Protein AF-A0A8H5HZV2-F1 (afdb_monomer_lite)

Structure (mmCIF, N/CA/C/O backbone):
data_AF-A0A8H5HZV2-F1
#
_entry.id   AF-A0A8H5HZV2-F1
#
loop_
_atom_site.group_PDB
_atom_site.id
_atom_site.type_symbol
_atom_site.label_atom_id
_atom_site.label_alt_id
_atom_site.label_comp_id
_atom_site.label_asym_id
_atom_site.label_entity_id
_atom_site.label_seq_id
_atom_site.pdbx_PDB_ins_code
_atom_site.Cartn_x
_atom_site.Cartn_y
_atom_site.Cartn_z
_atom_site.occupancy
_atom_site.B_iso_or_equiv
_atom_site.auth_seq_id
_atom_site.auth_comp_id
_atom_site.auth_asym_id
_atom_site.auth_atom_id
_atom_site.pdbx_PDB_model_num
ATOM 1 N N . MET A 1 1 ? -17.686 -60.938 4.352 1.00 42.66 1 MET A N 1
ATOM 2 C CA . MET A 1 1 ? -18.814 -59.993 4.497 1.00 42.66 1 MET A CA 1
ATOM 3 C C . MET A 1 1 ? -18.619 -59.282 5.829 1.00 42.66 1 MET A C 1
ATOM 5 O O . MET A 1 1 ? -18.807 -59.908 6.863 1.00 42.66 1 MET A O 1
ATOM 9 N N . ALA A 1 2 ? -18.075 -58.062 5.819 1.00 51.03 2 ALA A N 1
ATOM 10 C CA . ALA A 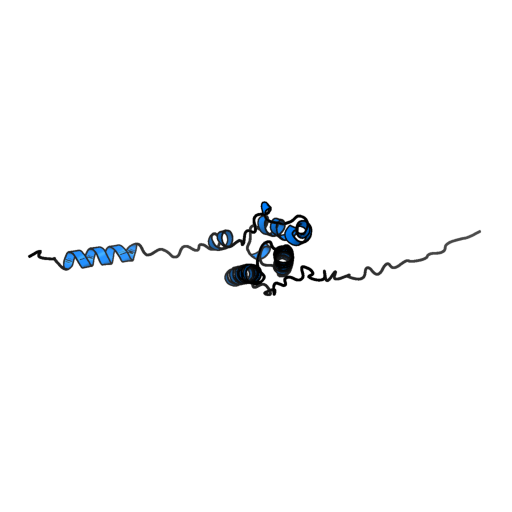1 2 ? -17.777 -57.318 7.044 1.00 51.03 2 ALA A CA 1
ATOM 11 C C . ALA A 1 2 ? -19.077 -56.726 7.608 1.00 51.03 2 ALA A C 1
ATOM 13 O O . ALA A 1 2 ? -19.790 -56.010 6.909 1.00 51.03 2 ALA A O 1
ATOM 14 N N . ASN A 1 3 ? -19.397 -57.087 8.848 1.00 52.69 3 ASN A N 1
ATOM 15 C CA . ASN A 1 3 ? -20.615 -56.692 9.544 1.00 52.69 3 ASN A CA 1
ATOM 16 C C . ASN A 1 3 ? -20.359 -55.328 10.209 1.00 52.69 3 ASN A C 1
ATOM 18 O O . ASN A 1 3 ? -19.704 -55.253 11.248 1.00 52.69 3 ASN A O 1
ATOM 22 N N . PHE A 1 4 ? -20.774 -54.242 9.554 1.00 54.59 4 PHE A N 1
ATOM 23 C CA . PHE A 1 4 ? -20.578 -52.883 10.063 1.00 54.59 4 PHE A CA 1
ATOM 24 C C . PHE A 1 4 ? -21.681 -52.533 11.063 1.00 54.59 4 PHE A C 1
ATOM 26 O O . PHE A 1 4 ? -22.853 -52.439 10.708 1.00 54.59 4 PHE A O 1
ATOM 33 N N . ASN A 1 5 ? -21.290 -52.348 12.325 1.00 59.22 5 ASN A N 1
ATOM 34 C CA . ASN A 1 5 ? -22.195 -52.009 13.416 1.00 59.22 5 ASN A CA 1
ATOM 35 C C . ASN A 1 5 ? -22.507 -50.494 13.394 1.00 59.22 5 ASN A C 1
ATOM 37 O O . ASN A 1 5 ? -21.601 -49.690 13.641 1.00 59.22 5 ASN A O 1
ATOM 41 N N . PRO A 1 6 ? -23.760 -50.080 13.124 1.00 63.28 6 PRO A N 1
ATOM 42 C CA . PRO A 1 6 ? -24.126 -48.673 12.930 1.00 63.28 6 PRO A CA 1
ATOM 43 C C . PRO A 1 6 ? -23.957 -47.814 14.193 1.00 63.28 6 PRO A C 1
ATOM 45 O O . PRO A 1 6 ? -23.867 -46.593 14.100 1.00 63.28 6 PRO A O 1
ATOM 48 N N . ILE A 1 7 ? -23.854 -48.435 15.372 1.00 64.88 7 ILE A N 1
ATOM 49 C CA . ILE A 1 7 ? -23.718 -47.734 16.656 1.00 64.88 7 ILE A CA 1
ATOM 50 C C . ILE A 1 7 ? -22.335 -47.068 16.788 1.00 64.88 7 ILE A C 1
ATOM 52 O O . ILE A 1 7 ? -22.226 -45.985 17.357 1.00 64.88 7 ILE A O 1
ATOM 56 N N . VAL A 1 8 ? -21.285 -47.661 16.206 1.00 63.56 8 VAL A N 1
ATOM 57 C CA . VAL A 1 8 ? -19.910 -47.120 16.257 1.00 63.56 8 VAL A CA 1
ATOM 58 C C . VAL A 1 8 ? -19.756 -45.877 15.372 1.00 63.56 8 VAL A C 1
ATOM 60 O O . VAL A 1 8 ? -18.973 -44.982 15.673 1.00 63.56 8 VAL A O 1
ATOM 63 N N . LEU A 1 9 ? -20.539 -45.782 14.295 1.00 59.31 9 LEU A N 1
ATOM 64 C CA . LEU A 1 9 ? -20.510 -44.643 13.372 1.00 59.31 9 LEU A CA 1
ATOM 65 C C . LEU A 1 9 ? -21.125 -43.384 14.002 1.00 59.31 9 LEU A C 1
ATOM 67 O O . LEU A 1 9 ? -20.622 -42.279 13.804 1.00 59.31 9 LEU A O 1
ATOM 71 N N . ILE A 1 10 ? -22.172 -43.558 14.812 1.00 63.66 10 ILE A N 1
ATOM 72 C CA . ILE A 1 10 ? -22.888 -42.454 15.465 1.00 63.66 10 ILE A CA 1
ATOM 73 C C . ILE A 1 10 ? -22.045 -41.832 16.589 1.00 63.66 10 ILE A C 1
ATOM 75 O O . ILE A 1 10 ? -22.040 -40.611 16.750 1.00 63.66 10 ILE A O 1
ATOM 79 N N . THR A 1 11 ? -21.286 -42.636 17.341 1.00 60.78 11 THR A N 1
ATOM 80 C CA . THR A 1 11 ? -20.446 -42.127 18.440 1.00 60.78 11 THR A CA 1
ATOM 81 C C . THR A 1 11 ? -19.242 -41.328 17.941 1.00 60.78 11 THR A C 1
ATOM 83 O O . THR A 1 11 ? -18.917 -40.301 18.535 1.00 60.78 11 THR A O 1
ATOM 86 N N . VAL A 1 12 ? -18.628 -41.721 16.819 1.00 60.06 12 VAL A N 1
ATOM 87 C CA . VAL A 1 12 ? -17.545 -40.947 16.179 1.00 60.06 12 VAL A CA 1
ATOM 88 C C . VAL A 1 12 ? -18.065 -39.611 15.638 1.00 60.06 12 VAL A C 1
ATOM 90 O O . VAL A 1 12 ? -17.401 -38.579 15.776 1.00 60.06 12 VAL A O 1
ATOM 93 N N . PHE A 1 13 ? -19.279 -39.601 15.080 1.00 58.69 13 PHE A N 1
ATOM 94 C CA . PHE A 1 13 ? -19.875 -38.379 14.544 1.00 58.69 13 PHE A CA 1
ATOM 95 C C . PHE A 1 13 ? -20.200 -37.370 1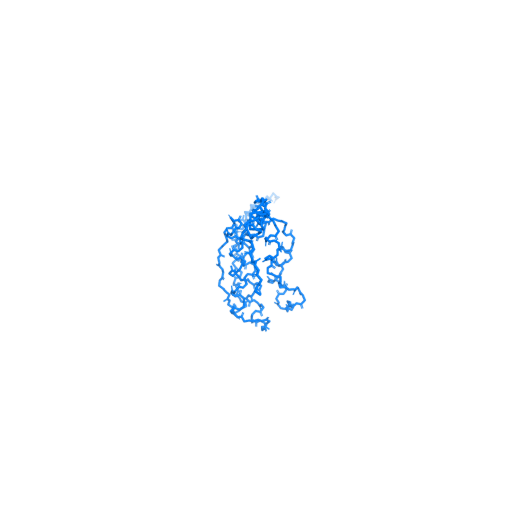5.652 1.00 58.69 13 PHE A C 1
ATOM 97 O O . PHE A 1 13 ? -19.859 -36.200 15.521 1.00 58.69 13 PHE A O 1
ATOM 104 N N . LEU A 1 14 ? -20.767 -37.818 16.780 1.00 58.41 14 LEU A N 1
ATOM 105 C CA . LEU A 1 14 ? -21.096 -36.942 17.914 1.00 58.41 14 LEU A CA 1
ATOM 106 C C . LEU A 1 14 ? -19.858 -36.401 18.646 1.00 58.41 14 LEU A C 1
ATOM 108 O O . LEU A 1 14 ? -19.877 -35.253 19.090 1.00 58.41 14 LEU A O 1
ATOM 112 N N . LEU A 1 15 ? -18.763 -37.168 18.720 1.00 57.00 15 LEU A N 1
ATOM 113 C CA . LEU A 1 15 ? -17.505 -36.678 19.300 1.00 57.00 15 LEU A CA 1
ATOM 114 C C . LEU A 1 15 ? -16.880 -35.549 18.460 1.00 57.00 15 LEU A C 1
ATOM 116 O O . LEU A 1 15 ? -16.213 -34.674 19.005 1.00 57.00 15 LEU A O 1
ATOM 120 N N . SER A 1 16 ? -17.137 -35.535 17.149 1.00 57.53 16 SER A N 1
ATOM 121 C CA . SER A 1 16 ? -16.599 -34.538 16.213 1.00 57.53 16 SER A CA 1
ATOM 122 C C . SER A 1 16 ? -17.265 -33.159 16.353 1.00 57.53 16 SER A C 1
ATOM 124 O O . SER A 1 16 ? -16.637 -32.141 16.069 1.00 57.53 16 SER A O 1
ATOM 126 N N . ILE A 1 17 ? -18.514 -33.095 16.836 1.00 56.84 17 ILE A N 1
ATOM 127 C CA . ILE A 1 17 ? -19.280 -31.836 16.951 1.00 56.84 17 ILE A CA 1
ATOM 128 C C . ILE A 1 17 ? -18.859 -31.029 18.193 1.00 56.84 17 ILE A C 1
ATOM 130 O O . ILE A 1 17 ? -18.963 -29.806 18.207 1.00 56.84 17 ILE A O 1
ATOM 134 N N . LEU A 1 18 ? -18.308 -31.687 19.220 1.00 53.44 18 LEU A N 1
ATOM 135 C CA . LEU A 1 18 ? -17.836 -31.024 20.446 1.00 53.44 18 LEU A CA 1
ATOM 136 C C . LEU A 1 18 ? -16.482 -30.311 20.285 1.00 53.44 18 LEU A C 1
ATOM 138 O O . LEU A 1 18 ? -16.116 -29.508 21.143 1.00 53.44 18 LEU A O 1
ATOM 142 N N . PHE A 1 19 ? -15.758 -30.554 19.187 1.00 50.34 19 PHE A N 1
ATOM 143 C CA . PHE A 1 19 ? -14.508 -29.857 18.864 1.00 50.34 19 PHE A CA 1
ATOM 144 C C . PHE A 1 19 ? -14.690 -28.654 17.932 1.00 50.34 19 PHE A C 1
ATOM 146 O O . PHE A 1 19 ? -13.711 -27.956 17.662 1.00 50.34 19 PHE A O 1
ATOM 153 N N . LEU A 1 20 ? -15.917 -28.343 17.489 1.00 52.53 20 LEU A N 1
ATOM 154 C CA . LEU A 1 20 ? -16.183 -27.134 16.708 1.00 52.53 20 LEU A CA 1
ATOM 155 C C . LEU A 1 20 ? -16.293 -25.911 17.630 1.00 52.53 20 LEU A C 1
ATOM 157 O O . LEU A 1 20 ? -17.359 -25.362 17.877 1.00 52.53 20 LEU A O 1
ATOM 161 N N . GLY A 1 21 ? -15.129 -25.542 18.166 1.00 45.94 21 GLY A N 1
ATOM 162 C CA . GLY A 1 21 ? -14.678 -24.165 18.286 1.00 45.94 21 GLY A CA 1
ATOM 163 C C . GLY A 1 21 ? -15.609 -23.212 19.017 1.00 45.94 21 GLY A C 1
ATOM 164 O O . GLY A 1 21 ? -16.485 -22.585 18.430 1.00 45.94 21 GLY A O 1
ATOM 165 N N . LYS A 1 22 ? -15.278 -22.964 20.285 1.00 42.28 22 LYS A N 1
ATOM 166 C CA . LYS A 1 22 ? -15.489 -21.654 20.902 1.00 42.28 22 LYS A CA 1
ATOM 167 C C . LYS A 1 22 ? -15.105 -20.566 19.892 1.00 42.28 22 LYS A C 1
ATOM 169 O O . LYS A 1 22 ? -13.946 -20.498 19.486 1.00 42.28 22 LYS A O 1
ATOM 174 N N . ALA A 1 23 ? -16.062 -19.719 19.518 1.00 49.38 23 ALA A N 1
ATOM 175 C CA . ALA A 1 23 ? -15.805 -18.457 18.840 1.00 49.38 23 ALA A CA 1
ATOM 176 C C . ALA A 1 23 ? -15.053 -17.534 19.811 1.00 49.38 23 ALA A C 1
ATOM 178 O O . ALA A 1 23 ? -15.629 -16.686 20.491 1.00 49.38 23 ALA A O 1
ATOM 179 N N . SER A 1 24 ? -13.751 -17.764 19.946 1.00 44.69 24 SER A N 1
ATOM 180 C CA . SER A 1 24 ? -12.848 -16.832 20.595 1.00 44.69 24 SER A CA 1
ATOM 181 C C . SER A 1 24 ? -12.782 -15.605 19.703 1.00 44.69 24 SER A C 1
ATOM 183 O O . SER A 1 24 ? -12.417 -15.709 18.534 1.00 44.69 24 SER A O 1
ATOM 185 N N . LYS A 1 25 ? -13.143 -14.447 20.257 1.00 44.09 25 LYS A N 1
ATOM 186 C CA . LYS A 1 25 ? -12.763 -13.147 19.709 1.00 44.09 25 LYS A CA 1
ATOM 187 C C . LYS A 1 25 ? -11.279 -13.204 19.318 1.00 44.09 25 LYS A C 1
ATOM 189 O O . LYS A 1 25 ? -10.419 -13.174 20.190 1.00 44.09 25 LYS A O 1
ATOM 194 N N . LEU A 1 26 ? -10.999 -13.270 18.022 1.00 43.53 26 LEU A N 1
ATOM 195 C CA . LEU A 1 26 ? -9.692 -13.010 17.425 1.00 43.53 26 LEU A CA 1
ATOM 196 C C . LEU A 1 26 ? -9.813 -11.745 16.557 1.00 43.53 26 LEU A C 1
ATOM 198 O O . LEU A 1 26 ? -9.768 -11.853 15.334 1.00 43.53 26 LEU A O 1
ATOM 202 N N . PRO A 1 27 ? -10.008 -10.543 17.131 1.00 49.47 27 PRO A N 1
ATOM 203 C CA . PRO A 1 27 ? -9.828 -9.318 16.380 1.00 49.47 27 PRO A CA 1
ATOM 204 C C . PRO A 1 27 ? -8.364 -8.918 16.561 1.00 49.47 27 PRO A C 1
ATOM 206 O O . PRO A 1 27 ? -8.060 -8.289 17.557 1.00 49.47 27 PRO A O 1
ATOM 209 N N . GLU A 1 28 ? -7.448 -9.384 15.707 1.00 50.81 28 GLU A N 1
ATOM 210 C CA . GLU A 1 28 ? -6.162 -8.679 15.467 1.00 50.81 28 GLU A CA 1
ATOM 211 C C . GLU A 1 28 ? -5.195 -9.448 14.562 1.00 50.81 28 GLU A C 1
ATOM 213 O O . GLU A 1 28 ? -4.338 -8.839 13.923 1.00 50.81 28 GLU A O 1
ATOM 218 N N . ILE A 1 29 ? -5.289 -10.780 14.476 1.00 45.97 29 ILE A N 1
ATOM 219 C CA . ILE A 1 29 ? -4.264 -11.546 13.739 1.00 45.97 29 ILE A CA 1
ATOM 220 C C . ILE A 1 29 ? -4.548 -11.570 12.227 1.00 45.97 29 ILE A C 1
ATOM 222 O O . ILE A 1 29 ? -3.614 -11.555 11.428 1.00 45.97 29 ILE A O 1
ATOM 226 N N . SER A 1 30 ? -5.820 -11.501 11.818 1.00 49.19 30 SER A N 1
ATOM 227 C CA . SER A 1 30 ? -6.193 -11.454 10.393 1.00 49.19 30 SER A CA 1
ATOM 228 C C . SER A 1 30 ? -5.789 -10.134 9.725 1.00 49.19 30 SER A C 1
ATOM 230 O O . SER A 1 30 ? -5.346 -10.119 8.578 1.00 49.19 30 SER A O 1
ATOM 232 N N . ALA A 1 31 ? -5.849 -9.023 10.460 1.00 48.28 31 ALA A N 1
ATOM 233 C CA . ALA A 1 31 ? -5.476 -7.711 9.939 1.00 48.28 31 ALA A CA 1
ATOM 234 C C . ALA A 1 31 ? -3.963 -7.559 9.732 1.00 48.28 31 ALA A C 1
ATOM 236 O O . ALA A 1 31 ? -3.523 -6.888 8.800 1.00 48.28 31 ALA A O 1
ATOM 237 N N . ARG A 1 32 ? -3.140 -8.231 10.553 1.00 45.09 32 ARG A N 1
ATOM 238 C CA . ARG A 1 32 ? -1.677 -8.207 10.393 1.00 45.09 32 ARG A CA 1
ATOM 239 C C . ARG A 1 32 ? -1.180 -9.062 9.226 1.00 45.09 32 ARG A C 1
ATOM 241 O O . ARG A 1 32 ? -0.179 -8.690 8.621 1.00 45.09 32 ARG A O 1
ATOM 248 N N . GLN A 1 33 ? -1.858 -10.159 8.882 1.00 45.78 33 GLN A N 1
ATOM 249 C CA . GLN A 1 33 ? -1.475 -10.988 7.725 1.00 45.78 33 GLN A CA 1
ATOM 250 C C . GLN A 1 33 ? -1.922 -10.406 6.381 1.00 45.78 33 GLN A C 1
ATOM 252 O O . GLN A 1 33 ? -1.380 -10.782 5.347 1.00 45.78 33 GLN A O 1
ATOM 257 N N . SER A 1 34 ? -2.859 -9.458 6.402 1.00 49.22 34 SER A N 1
ATOM 258 C CA . SER A 1 34 ? -3.390 -8.813 5.200 1.00 49.22 34 SER A CA 1
ATOM 259 C C . SER A 1 34 ? -2.621 -7.553 4.800 1.00 49.22 34 SER A C 1
ATOM 261 O O . SER A 1 34 ? -3.023 -6.897 3.847 1.00 49.22 34 SER A O 1
ATOM 263 N N . LYS A 1 35 ? -1.537 -7.178 5.508 1.00 54.41 35 LYS A N 1
ATOM 264 C CA . LYS A 1 35 ? -0.714 -6.019 5.125 1.00 54.41 35 LYS A CA 1
ATOM 265 C C . LYS A 1 35 ? -0.120 -6.301 3.736 1.00 54.41 35 LYS A C 1
ATOM 267 O O . LYS A 1 35 ? 0.793 -7.131 3.653 1.00 54.41 35 LYS A O 1
ATOM 272 N N . PRO A 1 36 ? -0.574 -5.621 2.663 1.00 54.03 36 PRO A N 1
ATOM 273 C CA . PRO A 1 36 ? 0.010 -5.766 1.344 1.00 54.03 36 PRO A CA 1
ATOM 274 C C . PRO A 1 36 ? 1.435 -5.237 1.459 1.00 54.03 36 PRO A C 1
ATOM 276 O O . PRO A 1 36 ? 1.679 -4.038 1.602 1.00 54.03 36 PRO A O 1
ATOM 279 N N . SER A 1 37 ? 2.380 -6.160 1.541 1.00 54.00 37 SER A N 1
ATOM 280 C CA . SER A 1 37 ? 3.773 -5.852 1.805 1.00 54.00 37 SER A CA 1
ATOM 281 C C . SER A 1 37 ? 4.450 -5.797 0.453 1.00 54.00 37 SER A C 1
ATOM 283 O O . SER A 1 37 ? 4.837 -6.818 -0.104 1.00 54.00 37 SER A O 1
ATOM 285 N N . VAL A 1 38 ? 4.559 -4.591 -0.099 1.00 60.62 38 VAL A N 1
ATOM 286 C CA . VAL A 1 38 ? 5.548 -4.339 -1.144 1.00 60.62 38 VAL A CA 1
ATOM 287 C C . VAL A 1 38 ? 6.896 -4.343 -0.424 1.00 60.62 38 VAL A C 1
ATOM 289 O O . VAL A 1 38 ? 7.141 -3.429 0.367 1.00 60.62 38 VAL A O 1
ATOM 292 N N . PRO A 1 39 ? 7.755 -5.363 -0.594 1.00 57.56 39 PRO A N 1
ATOM 293 C CA . PRO A 1 39 ? 9.031 -5.379 0.100 1.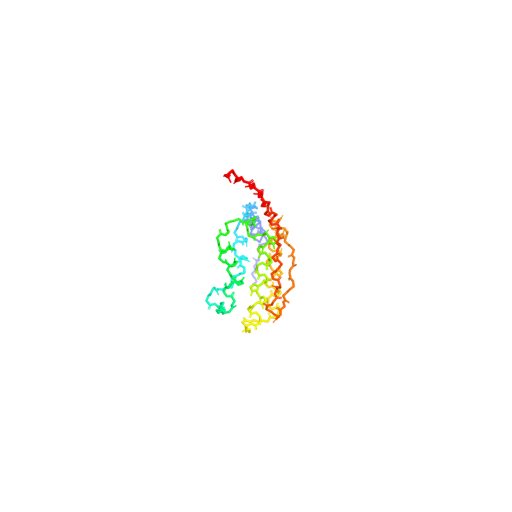00 57.56 39 PRO A CA 1
ATOM 294 C C . PRO A 1 39 ? 9.838 -4.160 -0.350 1.00 57.56 39 PRO A C 1
ATOM 296 O O . PRO A 1 39 ? 10.014 -3.931 -1.546 1.00 57.56 39 PRO A O 1
ATOM 299 N N . SER A 1 40 ? 10.342 -3.376 0.603 1.00 56.28 40 SER A N 1
ATOM 300 C CA . SER A 1 40 ? 11.070 -2.124 0.345 1.00 56.28 40 SER A CA 1
ATOM 301 C C . SER A 1 40 ? 12.273 -2.280 -0.601 1.00 56.28 40 SER A C 1
ATOM 303 O O . SER A 1 40 ? 12.708 -1.309 -1.210 1.00 56.28 40 SER A O 1
ATOM 305 N N . SER A 1 41 ? 12.786 -3.502 -0.784 1.00 55.56 41 SER A N 1
ATOM 306 C CA . SER A 1 41 ? 13.830 -3.850 -1.760 1.00 55.56 41 SER A CA 1
ATOM 307 C C . SER A 1 41 ? 13.369 -3.850 -3.225 1.00 55.56 41 SER A C 1
ATOM 309 O O . SER A 1 41 ? 14.211 -3.869 -4.119 1.00 55.56 41 SER A O 1
ATOM 311 N N . GLN A 1 42 ? 12.060 -3.829 -3.484 1.00 67.56 42 GLN A N 1
ATOM 312 C CA . GLN A 1 42 ? 11.471 -3.769 -4.824 1.00 67.56 42 GLN A CA 1
ATOM 313 C C . GLN A 1 42 ? 11.037 -2.357 -5.220 1.00 67.56 42 GLN A C 1
ATOM 315 O O . GLN A 1 42 ? 10.587 -2.164 -6.347 1.00 67.56 42 GLN A O 1
ATOM 320 N N . VAL A 1 43 ? 11.173 -1.371 -4.326 1.00 80.25 43 VAL A N 1
ATOM 321 C CA . VAL A 1 43 ? 10.825 0.019 -4.623 1.00 80.25 43 VAL A CA 1
ATOM 322 C C . VAL A 1 43 ? 11.966 0.663 -5.418 1.00 80.25 43 VAL A C 1
ATOM 324 O O . VAL A 1 43 ? 13.069 0.830 -4.891 1.00 80.25 43 VAL A O 1
ATOM 327 N N . PRO A 1 44 ? 11.737 1.060 -6.682 1.00 80.75 44 PRO A N 1
ATOM 328 C CA . PRO A 1 44 ? 12.721 1.782 -7.473 1.00 80.75 44 PRO A CA 1
ATOM 329 C C . PRO A 1 44 ? 13.068 3.117 -6.815 1.00 80.75 44 PRO A C 1
ATOM 331 O O . PRO A 1 44 ? 12.216 3.771 -6.211 1.00 80.75 44 PRO A O 1
ATOM 334 N N . THR A 1 45 ? 14.306 3.586 -6.976 1.00 84.12 45 THR A N 1
ATOM 335 C CA . THR A 1 45 ? 14.782 4.809 -6.305 1.00 84.12 45 THR A CA 1
ATOM 336 C C . THR A 1 45 ? 13.942 6.043 -6.660 1.00 84.12 45 THR A C 1
ATOM 338 O O . THR A 1 45 ? 13.752 6.926 -5.823 1.00 84.12 45 THR A O 1
ATOM 341 N N . ASN A 1 46 ? 13.378 6.089 -7.872 1.00 83.31 46 ASN A N 1
ATOM 342 C CA . ASN A 1 46 ? 12.462 7.138 -8.331 1.00 83.31 46 ASN A CA 1
ATOM 343 C C . ASN A 1 46 ? 11.092 7.131 -7.624 1.00 83.31 46 ASN A C 1
ATOM 345 O O . ASN A 1 46 ? 10.371 8.122 -7.724 1.00 83.31 46 ASN A O 1
ATOM 349 N N . CYS A 1 47 ? 10.756 6.065 -6.894 1.00 87.19 47 CYS A N 1
ATOM 350 C CA . CYS A 1 47 ? 9.516 5.918 -6.132 1.00 87.19 47 CYS A CA 1
ATOM 351 C C . CYS A 1 47 ? 9.695 6.044 -4.619 1.00 87.19 47 CYS A C 1
ATOM 353 O O . CYS A 1 47 ? 8.702 6.068 -3.895 1.00 87.19 47 CYS A O 1
ATOM 355 N N . ASN A 1 48 ? 10.929 6.190 -4.121 1.00 85.62 48 ASN A N 1
ATOM 356 C CA . ASN A 1 48 ? 11.202 6.255 -2.682 1.00 85.62 48 ASN A CA 1
ATOM 357 C C . ASN A 1 48 ? 10.391 7.336 -1.962 1.00 85.62 48 ASN A C 1
ATOM 359 O O . ASN A 1 48 ? 9.893 7.087 -0.870 1.00 85.62 48 ASN A O 1
ATOM 363 N N . LYS A 1 49 ? 10.219 8.522 -2.563 1.00 87.19 49 LYS A N 1
ATOM 364 C CA . LYS A 1 49 ? 9.439 9.605 -1.939 1.00 87.19 49 LYS A CA 1
ATOM 365 C C . LYS A 1 49 ? 7.965 9.227 -1.799 1.00 87.19 49 LYS A C 1
ATOM 367 O O . LYS A 1 49 ? 7.387 9.409 -0.732 1.00 87.19 49 LYS A O 1
ATOM 372 N N . GLN A 1 50 ? 7.382 8.681 -2.860 1.00 87.31 50 GLN A N 1
ATOM 373 C CA . GLN A 1 50 ? 5.981 8.276 -2.939 1.00 87.31 50 GLN A CA 1
ATOM 374 C C . GLN A 1 50 ? 5.700 7.057 -2.048 1.00 87.31 50 GLN A C 1
ATOM 376 O O . GLN A 1 50 ? 4.622 6.952 -1.475 1.00 87.31 50 GLN A O 1
ATOM 381 N N . CYS A 1 51 ? 6.688 6.177 -1.881 1.00 88.88 51 CYS A N 1
ATOM 382 C CA . CYS A 1 51 ? 6.599 4.957 -1.084 1.00 88.88 51 CYS A CA 1
ATOM 383 C C . CYS A 1 51 ? 7.080 5.103 0.367 1.00 88.88 51 CYS A C 1
ATOM 385 O O . CYS A 1 51 ? 7.060 4.120 1.102 1.00 88.88 51 CYS A O 1
ATOM 387 N N . THR A 1 52 ? 7.422 6.312 0.832 1.00 88.81 52 THR A N 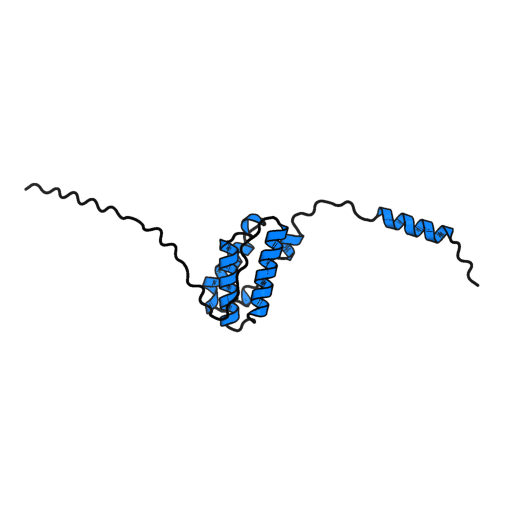1
ATOM 388 C CA . THR A 1 52 ? 7.693 6.570 2.267 1.00 88.81 52 THR A CA 1
ATOM 389 C C . THR A 1 52 ? 6.528 6.160 3.170 1.00 88.81 52 THR A C 1
ATOM 391 O O . THR A 1 52 ? 6.732 5.793 4.326 1.00 88.81 52 THR A O 1
ATOM 394 N N . ILE A 1 53 ? 5.309 6.158 2.623 1.00 89.75 53 ILE A N 1
ATOM 395 C CA . ILE A 1 53 ? 4.104 5.698 3.309 1.00 89.75 53 ILE A CA 1
ATOM 396 C C . ILE A 1 53 ? 4.200 4.243 3.784 1.00 89.75 53 ILE A C 1
ATOM 398 O O . ILE A 1 53 ? 3.600 3.911 4.801 1.00 89.75 53 ILE A O 1
ATOM 402 N N . LEU A 1 54 ? 4.968 3.381 3.105 1.00 87.56 54 LEU A N 1
ATOM 403 C CA . LEU A 1 54 ? 5.129 1.984 3.513 1.00 87.56 54 LEU A CA 1
ATOM 404 C C . LEU A 1 54 ? 5.729 1.902 4.919 1.00 87.56 54 LEU A C 1
ATOM 406 O O . LEU A 1 54 ? 5.219 1.167 5.756 1.00 87.56 54 LEU A O 1
ATOM 410 N N . THR A 1 55 ? 6.705 2.756 5.231 1.00 86.50 55 THR A N 1
ATOM 411 C CA . THR A 1 55 ? 7.277 2.858 6.578 1.00 86.50 55 THR A CA 1
ATOM 412 C C . THR A 1 55 ? 6.250 3.358 7.598 1.00 86.50 55 THR A C 1
ATOM 414 O O . THR A 1 55 ? 6.221 2.890 8.733 1.00 86.50 55 THR A O 1
ATOM 417 N N . THR A 1 56 ? 5.367 4.289 7.226 1.00 85.81 56 THR A N 1
ATOM 418 C CA . THR A 1 56 ? 4.263 4.720 8.103 1.00 85.81 56 THR A CA 1
ATOM 419 C C . THR A 1 56 ? 3.306 3.563 8.401 1.00 85.81 56 THR A C 1
ATOM 421 O O . THR A 1 56 ? 2.927 3.360 9.551 1.00 85.81 56 THR A O 1
ATOM 424 N N . LEU A 1 57 ? 2.960 2.770 7.387 1.00 86.44 57 LEU A N 1
ATOM 425 C CA . LEU A 1 57 ? 2.076 1.608 7.502 1.00 86.44 57 LEU A CA 1
ATOM 426 C C . LEU A 1 57 ? 2.703 0.445 8.293 1.00 86.44 57 LEU A C 1
ATOM 428 O O . LEU A 1 57 ? 2.003 -0.277 9.014 1.00 86.44 57 LEU A O 1
ATOM 432 N N . GLU A 1 58 ? 4.018 0.258 8.182 1.00 86.12 58 GLU A N 1
ATOM 433 C CA . GLU A 1 58 ? 4.786 -0.711 8.973 1.00 86.12 58 GLU A CA 1
ATOM 434 C C . GLU A 1 58 ? 4.748 -0.367 10.464 1.00 86.12 58 GLU A C 1
ATOM 436 O O . GLU A 1 58 ? 4.500 -1.254 11.279 1.00 86.12 58 GLU A O 1
ATOM 441 N N . ASN A 1 59 ? 4.886 0.919 10.802 1.00 86.69 59 ASN A N 1
ATOM 442 C CA . ASN A 1 59 ? 4.856 1.418 12.180 1.00 86.69 59 ASN A CA 1
ATOM 443 C C . ASN A 1 59 ? 3.441 1.533 12.777 1.00 86.69 59 ASN A C 1
ATOM 445 O O . ASN A 1 59 ? 3.293 1.878 13.947 1.00 86.69 59 ASN A O 1
ATOM 449 N N . CYS A 1 60 ? 2.390 1.262 11.999 1.00 86.31 60 CYS A N 1
ATOM 450 C CA . CYS A 1 60 ? 1.031 1.214 12.522 1.00 86.31 60 CYS A CA 1
ATOM 451 C C . CYS A 1 60 ? 0.746 -0.124 13.214 1.00 86.31 60 CYS A C 1
ATOM 453 O O . CYS A 1 60 ? 0.705 -1.180 12.568 1.00 86.31 60 CYS A O 1
ATOM 455 N N . ASP A 1 61 ? 0.471 -0.044 14.517 1.00 86.62 61 ASP A N 1
ATOM 456 C CA . ASP A 1 61 ? 0.089 -1.186 15.353 1.00 86.62 61 ASP A CA 1
ATOM 457 C C . ASP A 1 61 ? -1.413 -1.466 15.384 1.00 86.62 61 ASP A C 1
ATOM 459 O O . ASP A 1 61 ? -1.812 -2.575 15.732 1.00 86.62 61 ASP A O 1
ATOM 463 N N . THR A 1 62 ? -2.233 -0.487 14.998 1.00 86.25 62 THR A N 1
ATOM 464 C CA . THR A 1 62 ? -3.695 -0.590 14.994 1.00 86.25 62 THR A CA 1
ATOM 465 C C . THR A 1 62 ? -4.268 -0.338 13.606 1.00 86.25 62 THR A C 1
ATOM 467 O O . THR A 1 62 ? -3.720 0.431 12.810 1.00 86.25 62 THR A O 1
ATOM 470 N N . GLU A 1 63 ? -5.425 -0.940 13.332 1.00 81.88 63 GLU A N 1
ATOM 471 C CA . GLU A 1 63 ? -6.182 -0.699 12.099 1.00 81.88 63 GLU A CA 1
ATOM 472 C C . GLU A 1 63 ? -6.562 0.776 11.954 1.00 81.88 63 GLU A C 1
ATOM 474 O O . GLU A 1 63 ? -6.468 1.319 10.865 1.00 81.88 63 GLU A O 1
ATOM 479 N N . GLN A 1 64 ? -6.876 1.476 13.047 1.00 87.06 64 GLN A N 1
ATOM 480 C CA . GLN A 1 64 ? -7.185 2.907 13.008 1.00 87.06 64 GLN A CA 1
ATOM 481 C C . GLN A 1 64 ? -5.995 3.772 12.555 1.00 87.06 64 GLN A C 1
ATOM 483 O O . GLN A 1 64 ? -6.188 4.793 11.896 1.00 87.06 64 GLN A O 1
ATOM 488 N N . CYS A 1 65 ? -4.765 3.375 12.897 1.00 88.94 65 CYS A N 1
ATOM 489 C CA . CYS A 1 65 ? -3.556 4.023 12.388 1.00 88.94 65 CYS A CA 1
ATOM 490 C C . CYS A 1 65 ? -3.367 3.723 10.901 1.00 88.94 65 CYS A C 1
ATOM 492 O O . CYS A 1 65 ? -3.045 4.620 10.128 1.00 88.94 65 CYS A O 1
ATOM 494 N N . TYR A 1 66 ? -3.571 2.465 10.508 1.00 87.88 66 TYR A N 1
ATOM 495 C CA . TYR A 1 66 ? -3.321 1.962 9.161 1.00 87.88 66 TYR A CA 1
ATOM 496 C C . TYR A 1 66 ? -4.348 2.501 8.146 1.00 87.88 66 TYR A C 1
ATOM 498 O O . TYR A 1 66 ? -3.984 3.082 7.121 1.00 87.88 66 TYR A O 1
ATOM 506 N N . CYS A 1 67 ? -5.630 2.405 8.487 1.00 92.44 67 CYS A N 1
ATOM 507 C CA . CYS A 1 67 ? -6.801 2.677 7.662 1.00 92.44 67 CYS A CA 1
ATOM 508 C C . CYS A 1 67 ? -7.257 4.135 7.730 1.00 92.44 67 CYS A C 1
ATOM 510 O O . CYS A 1 67 ? -8.373 4.456 8.140 1.00 92.44 67 CYS A O 1
ATOM 512 N N . THR A 1 68 ? -6.393 5.047 7.288 1.00 93.69 68 THR A N 1
ATOM 513 C CA . THR A 1 68 ? -6.769 6.450 7.082 1.00 93.69 68 THR A CA 1
ATOM 514 C C . THR A 1 68 ? -6.841 6.777 5.595 1.00 93.69 68 THR A C 1
ATOM 516 O O . THR A 1 68 ? -6.105 6.221 4.779 1.00 93.69 68 THR A O 1
ATOM 519 N N . ASN A 1 69 ? -7.689 7.739 5.221 1.00 92.19 69 ASN A N 1
ATOM 520 C CA . ASN A 1 69 ? -7.750 8.220 3.835 1.00 92.19 69 ASN A CA 1
ATOM 521 C C . ASN A 1 69 ? -6.405 8.791 3.352 1.00 92.19 69 ASN A C 1
ATOM 523 O O . ASN A 1 69 ? -6.069 8.655 2.179 1.00 92.19 69 ASN A O 1
ATOM 527 N N . SER A 1 70 ? -5.626 9.395 4.257 1.00 91.81 70 SER A N 1
ATOM 528 C CA . SER A 1 70 ? -4.286 9.899 3.943 1.00 91.81 70 SER A CA 1
ATOM 529 C C . SER A 1 70 ? -3.329 8.756 3.607 1.00 91.81 70 SER A C 1
ATOM 531 O O . SER A 1 70 ? -2.600 8.831 2.620 1.00 91.81 70 SER A O 1
ATOM 533 N N . ASN A 1 71 ? -3.366 7.671 4.384 1.00 91.44 71 ASN A N 1
ATOM 534 C CA . ASN A 1 71 ? -2.528 6.505 4.131 1.00 91.44 71 ASN A CA 1
ATOM 535 C C . ASN A 1 71 ? -2.944 5.768 2.859 1.00 91.44 71 ASN A C 1
ATOM 537 O O . ASN A 1 71 ? -2.080 5.424 2.062 1.00 91.44 71 ASN A O 1
ATOM 541 N N . ALA A 1 72 ? -4.249 5.606 2.624 1.00 91.00 72 ALA A N 1
ATOM 542 C CA . ALA A 1 72 ? -4.791 5.060 1.380 1.00 91.00 72 ALA A CA 1
ATOM 543 C C . ALA A 1 72 ? -4.301 5.847 0.152 1.00 91.00 72 ALA A C 1
ATOM 545 O O . ALA A 1 72 ? -3.861 5.272 -0.841 1.00 91.00 72 ALA A O 1
ATOM 546 N N . GLN A 1 73 ? -4.333 7.181 0.221 1.00 92.62 73 GLN A N 1
ATOM 547 C CA . GLN A 1 73 ? -3.857 8.044 -0.858 1.00 92.62 73 GLN A CA 1
ATOM 548 C C . GLN A 1 73 ? -2.337 7.957 -1.050 1.00 92.62 73 GLN A C 1
ATOM 550 O O . GLN A 1 73 ? -1.865 7.933 -2.191 1.00 92.62 73 GLN A O 1
ATOM 555 N N . GLY A 1 74 ? -1.572 7.910 0.043 1.00 91.00 74 GLY A N 1
ATOM 556 C CA . GLY A 1 74 ? -0.128 7.697 -0.002 1.00 91.00 74 GLY A CA 1
ATOM 557 C C . GLY A 1 74 ? 0.212 6.351 -0.638 1.00 91.00 74 GLY A C 1
ATOM 558 O O . GLY A 1 74 ? 1.028 6.293 -1.555 1.00 91.00 74 GLY A O 1
ATOM 559 N N . PHE A 1 75 ? -0.468 5.284 -0.218 1.00 90.94 75 PHE A N 1
ATOM 560 C CA . PHE A 1 75 ? -0.274 3.934 -0.738 1.00 90.94 75 PHE A CA 1
ATOM 561 C C . PHE A 1 75 ? -0.602 3.851 -2.230 1.00 90.94 75 PHE A C 1
ATOM 563 O O . PHE A 1 75 ? 0.223 3.388 -3.013 1.00 90.94 75 PHE A O 1
ATOM 570 N N . ALA A 1 76 ? -1.726 4.429 -2.660 1.00 91.88 76 ALA A N 1
ATOM 571 C CA . ALA A 1 76 ? -2.058 4.540 -4.078 1.00 91.88 76 ALA A CA 1
ATOM 572 C C . ALA A 1 76 ? -0.999 5.317 -4.877 1.00 91.88 76 ALA A C 1
ATOM 574 O O . ALA A 1 76 ? -0.671 4.943 -5.996 1.00 91.88 76 ALA A O 1
ATOM 575 N N . SER A 1 77 ? -0.420 6.377 -4.302 1.00 91.81 77 SER A N 1
ATOM 576 C CA . SER A 1 77 ? 0.651 7.147 -4.955 1.00 91.81 77 SER A CA 1
ATOM 577 C C . SER A 1 77 ? 1.946 6.341 -5.097 1.00 91.81 77 SER A C 1
ATOM 579 O O . SER A 1 77 ? 2.658 6.493 -6.090 1.00 91.81 77 SER A O 1
ATOM 581 N N . CYS A 1 78 ? 2.248 5.472 -4.128 1.00 90.56 78 CYS A N 1
ATOM 582 C CA . CYS A 1 78 ? 3.344 4.514 -4.228 1.00 90.56 78 CYS A CA 1
ATOM 583 C C . CYS A 1 78 ? 3.088 3.509 -5.360 1.00 90.56 78 CYS A C 1
ATOM 585 O O . CYS A 1 78 ? 3.933 3.359 -6.239 1.00 90.56 78 CYS A O 1
ATOM 587 N N . LEU A 1 79 ? 1.902 2.892 -5.393 1.00 91.19 79 LEU A N 1
ATOM 588 C CA . LEU A 1 79 ? 1.516 1.929 -6.428 1.00 91.19 79 LEU A CA 1
ATOM 589 C C . LEU A 1 79 ? 1.527 2.546 -7.834 1.00 91.19 79 LEU A C 1
ATOM 591 O O . LEU A 1 79 ? 2.083 1.949 -8.751 1.00 91.19 79 LEU A O 1
ATOM 595 N N . ASP A 1 80 ? 1.014 3.768 -7.997 1.00 91.75 80 ASP A N 1
ATOM 596 C CA . ASP A 1 80 ? 1.081 4.512 -9.263 1.00 91.75 80 ASP A CA 1
ATOM 597 C C . ASP A 1 80 ? 2.524 4.667 -9.754 1.00 91.75 80 ASP A C 1
ATOM 599 O O . ASP A 1 80 ? 2.804 4.526 -10.946 1.00 91.75 80 ASP A O 1
ATOM 603 N N . CYS A 1 81 ? 3.455 4.941 -8.836 1.00 90.25 81 CYS A N 1
ATOM 604 C CA . CYS A 1 81 ? 4.866 5.060 -9.173 1.00 90.25 81 CYS A CA 1
ATOM 605 C C . CYS A 1 81 ? 5.486 3.708 -9.544 1.00 90.25 81 CYS A C 1
ATOM 607 O O . CYS A 1 81 ? 6.214 3.631 -10.530 1.00 90.25 81 CYS A O 1
ATOM 609 N N . LEU A 1 82 ? 5.177 2.643 -8.799 1.00 88.38 82 LEU A N 1
ATOM 610 C CA . LEU A 1 82 ? 5.682 1.295 -9.080 1.00 88.38 82 LEU A CA 1
ATOM 611 C C . LEU A 1 82 ? 5.229 0.801 -10.453 1.00 88.38 82 LEU A C 1
ATOM 613 O O . LEU A 1 82 ? 6.039 0.292 -11.225 1.00 88.38 82 LEU A O 1
ATOM 617 N N . VAL A 1 83 ? 3.958 1.016 -10.790 1.00 90.44 83 VAL A N 1
ATOM 618 C CA . VAL A 1 83 ? 3.418 0.672 -12.107 1.00 90.44 83 VAL A CA 1
ATOM 619 C C . VAL A 1 83 ? 4.062 1.528 -13.200 1.00 90.44 83 VAL A C 1
ATOM 621 O O . VAL A 1 83 ? 4.464 0.997 -14.232 1.00 90.44 83 VAL A O 1
ATOM 624 N N . ALA A 1 84 ? 4.232 2.835 -12.972 1.00 88.38 84 ALA A N 1
ATOM 625 C CA . ALA A 1 84 ? 4.922 3.717 -13.918 1.00 88.38 84 ALA A CA 1
ATOM 626 C C . ALA A 1 84 ? 6.401 3.336 -14.127 1.00 88.38 84 ALA A C 1
ATOM 628 O O . ALA A 1 84 ? 6.946 3.542 -15.209 1.00 88.38 84 ALA A O 1
ATOM 629 N N . ALA A 1 85 ? 7.048 2.770 -13.106 1.00 87.19 85 ALA A N 1
ATOM 630 C CA . ALA A 1 85 ? 8.424 2.288 -13.159 1.00 87.19 85 ALA A CA 1
ATOM 631 C C . ALA A 1 85 ? 8.562 0.878 -13.769 1.00 87.19 85 ALA A C 1
ATOM 633 O O . ALA A 1 85 ? 9.682 0.402 -13.942 1.00 87.19 85 ALA A O 1
ATOM 634 N N . GLY A 1 86 ? 7.449 0.212 -14.101 1.00 84.88 86 GLY A N 1
ATOM 635 C CA . GLY A 1 86 ? 7.441 -1.140 -14.665 1.00 84.88 86 GLY A CA 1
ATOM 636 C C . GLY A 1 86 ? 7.610 -2.262 -13.635 1.00 84.88 86 GLY A C 1
ATOM 637 O O . GLY A 1 86 ? 7.836 -3.405 -14.020 1.00 84.88 86 GLY A O 1
ATOM 638 N N . SER A 1 87 ? 7.480 -1.967 -12.339 1.00 82.88 87 SER A N 1
ATOM 639 C CA . SER A 1 87 ? 7.567 -2.949 -11.245 1.00 82.88 87 SER A CA 1
ATOM 640 C C . SER A 1 87 ? 6.271 -3.749 -11.030 1.00 82.88 87 SER A C 1
ATOM 642 O O . SER A 1 87 ? 6.178 -4.517 -10.078 1.00 82.88 87 SER A O 1
ATOM 644 N N . GLY A 1 88 ? 5.267 -3.571 -11.890 1.00 84.50 88 GLY A N 1
ATOM 645 C CA . GLY A 1 88 ? 3.980 -4.262 -11.842 1.00 84.50 88 GLY A CA 1
ATOM 646 C C . GLY A 1 88 ? 3.008 -3.707 -12.882 1.00 84.50 88 GLY A C 1
ATOM 647 O O . GLY A 1 88 ? 3.335 -2.765 -13.609 1.00 84.50 88 GLY A O 1
ATOM 648 N N . THR A 1 89 ? 1.805 -4.275 -12.958 1.00 88.12 89 THR A N 1
ATOM 649 C CA . THR A 1 89 ? 0.747 -3.771 -13.844 1.00 88.12 89 THR A CA 1
ATOM 650 C C . THR A 1 89 ? -0.250 -2.884 -13.094 1.00 88.12 89 THR A C 1
ATOM 652 O O . THR A 1 89 ? -0.387 -2.967 -11.874 1.00 88.12 89 THR A O 1
ATOM 655 N N . VAL A 1 90 ? -0.999 -2.046 -13.827 1.00 89.75 90 VAL A N 1
ATOM 656 C CA . VAL A 1 90 ? -2.116 -1.265 -13.251 1.00 89.75 90 VAL A CA 1
ATOM 657 C C . VAL A 1 90 ? -3.112 -2.184 -12.538 1.00 89.75 90 VAL A C 1
ATOM 659 O O . VAL A 1 90 ? -3.630 -1.816 -11.490 1.00 89.75 90 VAL A O 1
ATOM 662 N N . GLN A 1 91 ? -3.348 -3.381 -13.085 1.00 90.62 91 GLN A N 1
ATOM 663 C CA . GLN A 1 91 ? -4.272 -4.355 -12.513 1.00 90.62 91 GLN A CA 1
ATOM 664 C C . GLN A 1 91 ? -3.772 -4.906 -11.173 1.00 90.62 91 GLN A C 1
ATOM 666 O O . GLN A 1 91 ? -4.558 -5.010 -10.231 1.00 90.62 91 GLN A O 1
ATOM 671 N N . ASP A 1 92 ? -2.477 -5.206 -11.063 1.00 87.56 92 ASP A N 1
ATOM 672 C CA . ASP A 1 92 ? -1.881 -5.673 -9.805 1.00 87.56 92 ASP A CA 1
ATOM 673 C C . ASP A 1 92 ? -1.944 -4.572 -8.744 1.00 87.56 92 ASP A C 1
ATOM 675 O O . ASP A 1 92 ? -2.359 -4.809 -7.611 1.00 87.56 92 ASP A O 1
ATOM 679 N N . GLY A 1 93 ? -1.612 -3.334 -9.131 1.00 90.00 93 GLY A N 1
ATOM 680 C CA . GLY A 1 93 ? -1.742 -2.178 -8.250 1.00 90.00 93 GLY A CA 1
ATOM 681 C C . GLY A 1 93 ? -3.186 -1.953 -7.796 1.00 90.00 93 GLY A C 1
ATOM 682 O O . GLY A 1 93 ? -3.422 -1.697 -6.618 1.00 90.00 93 GLY A O 1
ATOM 683 N N . GLN A 1 94 ? -4.165 -2.069 -8.698 1.00 92.38 94 GLN A N 1
ATOM 684 C CA . GLN A 1 94 ? -5.573 -1.910 -8.335 1.00 92.38 94 GLN A CA 1
ATOM 685 C C . GLN A 1 94 ? -6.025 -3.006 -7.370 1.00 92.38 94 GLN A C 1
ATOM 687 O O . GLN A 1 94 ? -6.648 -2.685 -6.368 1.00 92.38 94 GLN A O 1
ATOM 692 N N . THR A 1 95 ? -5.631 -4.259 -7.614 1.00 90.81 95 THR A N 1
ATOM 693 C CA . THR A 1 95 ? -5.912 -5.386 -6.709 1.00 90.81 95 THR A CA 1
ATOM 694 C C . THR A 1 95 ? -5.379 -5.107 -5.304 1.00 90.81 95 THR A C 1
ATOM 696 O O . THR A 1 95 ? -6.124 -5.195 -4.337 1.00 90.81 95 THR A O 1
ATOM 699 N N . LEU A 1 96 ? -4.125 -4.655 -5.186 1.00 90.25 96 LEU A N 1
ATOM 700 C CA . LEU A 1 96 ? -3.526 -4.308 -3.891 1.00 90.25 96 LEU A CA 1
ATOM 701 C C . LEU A 1 96 ? -4.255 -3.156 -3.185 1.00 90.25 96 LEU A C 1
ATOM 703 O O . LEU A 1 96 ? -4.384 -3.153 -1.960 1.00 90.25 96 LEU A O 1
ATOM 707 N N . MET A 1 97 ? -4.709 -2.155 -3.940 1.00 92.38 97 MET A N 1
ATOM 708 C CA . MET A 1 97 ? -5.461 -1.026 -3.394 1.00 92.38 97 MET A CA 1
ATOM 709 C C . MET A 1 97 ? -6.875 -1.436 -2.956 1.00 92.38 97 MET A C 1
ATOM 711 O O . MET A 1 97 ? -7.368 -0.953 -1.932 1.00 92.38 97 MET A O 1
ATOM 715 N N . ASP A 1 98 ? -7.511 -2.332 -3.706 1.00 92.62 98 ASP A N 1
ATOM 716 C CA . ASP A 1 98 ? -8.827 -2.874 -3.391 1.00 92.62 98 ASP A CA 1
ATOM 717 C C . ASP A 1 98 ? -8.751 -3.748 -2.133 1.00 92.62 98 ASP A C 1
ATOM 719 O O . ASP A 1 98 ? -9.519 -3.504 -1.201 1.00 92.62 98 ASP A O 1
ATOM 723 N N . ASP A 1 99 ? -7.758 -4.639 -2.033 1.00 90.56 99 ASP A N 1
ATOM 724 C CA . ASP A 1 99 ? -7.487 -5.466 -0.848 1.00 90.56 99 ASP A CA 1
ATOM 725 C C . ASP A 1 99 ? -7.226 -4.609 0.399 1.00 90.56 99 ASP A C 1
ATOM 727 O O . ASP A 1 99 ? -7.794 -4.860 1.465 1.00 90.56 99 ASP A O 1
ATOM 731 N N . PHE A 1 100 ? -6.426 -3.542 0.266 1.00 89.38 100 PHE A N 1
ATOM 732 C CA . PHE A 1 100 ? -6.209 -2.571 1.343 1.00 89.38 100 PHE A CA 1
ATOM 733 C C . PHE A 1 100 ? -7.535 -1.956 1.808 1.00 89.38 100 PHE A C 1
ATOM 735 O O . PHE A 1 100 ? -7.811 -1.875 3.005 1.00 89.38 100 PHE A O 1
ATOM 742 N N . SER A 1 101 ? -8.372 -1.516 0.864 1.00 91.75 101 SER A N 1
ATOM 743 C CA . SER A 1 101 ? -9.644 -0.871 1.191 1.00 91.75 101 SER A CA 1
ATOM 744 C C . SER A 1 101 ? -10.663 -1.835 1.805 1.00 91.75 101 SER A C 1
ATOM 746 O O . SER A 1 101 ? -11.365 -1.448 2.740 1.00 91.75 101 SER A O 1
ATOM 748 N N . ALA A 1 102 ? -10.697 -3.084 1.333 1.00 91.00 102 ALA A N 1
ATOM 749 C CA . ALA A 1 102 ? -11.555 -4.143 1.845 1.00 91.00 102 ALA A CA 1
ATOM 750 C C . ALA A 1 102 ? -11.158 -4.526 3.275 1.00 91.00 102 ALA A C 1
ATOM 752 O O . ALA A 1 102 ? -12.000 -4.474 4.168 1.00 91.00 102 ALA A O 1
ATOM 753 N N . GLY A 1 103 ? -9.867 -4.770 3.530 1.00 89.19 103 GLY A N 1
ATOM 754 C CA . GLY A 1 103 ? -9.377 -5.069 4.879 1.00 89.19 103 GLY A CA 1
ATOM 755 C C . GLY A 1 103 ? -9.668 -3.944 5.876 1.00 89.19 103 GLY A C 1
ATOM 756 O O . GLY A 1 103 ? -10.044 -4.191 7.019 1.00 89.19 103 GLY A O 1
ATOM 757 N N . CYS A 1 104 ? -9.582 -2.690 5.428 1.00 91.00 104 CYS A N 1
ATOM 758 C CA . CYS A 1 104 ? -9.966 -1.543 6.243 1.00 91.00 104 CYS A CA 1
ATOM 759 C C . CYS A 1 104 ? -11.475 -1.454 6.513 1.00 91.00 104 CYS A C 1
ATOM 761 O O . CYS A 1 104 ? -11.879 -1.072 7.612 1.00 91.00 104 CYS A O 1
ATOM 763 N N . ALA A 1 105 ? -12.318 -1.806 5.540 1.00 92.38 105 ALA A N 1
ATOM 764 C CA . ALA A 1 105 ? -13.764 -1.861 5.732 1.00 92.38 105 ALA A CA 1
ATOM 765 C C . ALA A 1 105 ? -14.171 -2.979 6.707 1.00 92.38 105 ALA A C 1
ATOM 767 O O . ALA A 1 105 ? -15.018 -2.738 7.569 1.00 92.38 105 ALA A O 1
ATOM 768 N N . ASP A 1 106 ? -13.522 -4.142 6.633 1.00 89.38 106 ASP A N 1
ATOM 769 C CA . ASP A 1 106 ? -13.758 -5.281 7.530 1.00 89.38 106 ASP A CA 1
ATOM 770 C C . ASP A 1 106 ? -13.415 -4.952 8.994 1.00 89.38 106 ASP A C 1
ATOM 772 O O . ASP A 1 106 ? -14.111 -5.390 9.911 1.00 89.38 106 ASP A O 1
ATOM 776 N N . GLY A 1 107 ? -12.396 -4.113 9.215 1.00 85.25 107 GLY A N 1
ATOM 777 C CA . GLY A 1 107 ? -12.042 -3.560 10.530 1.00 85.25 107 GLY A CA 1
ATOM 778 C C . GLY A 1 107 ? -12.964 -2.435 11.028 1.00 85.25 107 GLY A C 1
ATOM 779 O O . GLY A 1 107 ? -12.806 -1.937 12.141 1.00 85.25 107 GLY A O 1
ATOM 780 N N . GLY A 1 108 ? -13.936 -1.997 10.220 1.00 91.88 108 GLY A N 1
ATOM 781 C CA . GLY A 1 108 ? -14.831 -0.878 10.541 1.00 91.88 108 GLY A CA 1
ATOM 782 C C . GLY A 1 108 ? -14.243 0.514 10.265 1.00 91.88 108 GLY A C 1
ATOM 783 O O . GLY A 1 108 ? -14.854 1.520 10.627 1.00 91.88 108 GLY A O 1
ATOM 784 N N . PHE A 1 109 ? -13.094 0.595 9.589 1.00 91.62 109 PHE A N 1
ATOM 785 C CA . PHE A 1 109 ? -12.384 1.830 9.242 1.00 91.62 109 PHE A CA 1
ATOM 786 C C . PHE A 1 109 ? -12.364 2.050 7.724 1.00 91.62 109 PHE A C 1
ATOM 788 O O . PHE A 1 109 ? -11.306 2.155 7.107 1.00 91.62 109 PHE A O 1
ATOM 795 N N . ALA A 1 110 ? -13.542 2.113 7.099 1.00 91.12 110 ALA A N 1
ATOM 796 C CA . ALA A 1 110 ? -13.647 2.246 5.648 1.00 91.12 110 ALA A CA 1
ATOM 797 C C . ALA A 1 110 ? -12.867 3.465 5.111 1.00 91.12 110 ALA A C 1
ATOM 799 O O . ALA A 1 110 ? -13.098 4.615 5.502 1.00 91.12 110 ALA A O 1
ATOM 800 N N . VAL A 1 111 ? -11.964 3.204 4.167 1.00 92.06 111 VAL A N 1
ATOM 801 C CA . VAL A 1 111 ? -11.186 4.217 3.445 1.00 92.06 111 VAL A CA 1
ATOM 802 C C . VAL A 1 111 ? -11.743 4.410 2.039 1.00 92.06 111 VAL A C 1
ATOM 804 O O . VAL A 1 111 ? -12.337 3.510 1.448 1.00 92.06 111 VAL A O 1
ATOM 807 N N . LYS A 1 112 ? -11.534 5.592 1.461 1.00 90.88 112 LYS A N 1
ATOM 808 C CA . LYS A 1 112 ? -11.893 5.856 0.067 1.00 90.88 112 LYS A CA 1
ATOM 809 C C . LYS A 1 112 ? -10.993 5.038 -0.856 1.00 90.88 112 LYS A C 1
ATOM 811 O O . LYS A 1 112 ? -9.782 5.277 -0.879 1.00 90.88 112 LYS A O 1
ATOM 816 N N . SER A 1 113 ? -11.592 4.147 -1.649 1.00 86.25 113 SER A N 1
ATOM 817 C CA . SER A 1 113 ? -10.880 3.444 -2.721 1.00 86.25 113 SER A CA 1
ATOM 818 C C . SER A 1 113 ? -10.217 4.447 -3.673 1.00 86.25 113 SER A C 1
ATOM 820 O O . SER A 1 113 ? -10.704 5.562 -3.893 1.00 86.25 113 SER A O 1
ATOM 822 N N . GLN A 1 114 ? -9.054 4.062 -4.183 1.00 91.44 114 GLN A N 1
ATOM 823 C CA . GLN A 1 114 ? -8.218 4.869 -5.054 1.00 91.44 114 GLN A CA 1
ATOM 824 C C . GLN A 1 114 ? -8.021 4.116 -6.369 1.00 91.44 114 GLN A C 1
ATOM 826 O O . GLN A 1 114 ? -7.784 2.914 -6.370 1.00 91.44 114 GLN A O 1
ATOM 831 N N . THR A 1 115 ? -8.085 4.826 -7.494 1.00 92.56 115 THR A N 1
ATOM 832 C CA . THR A 1 115 ? -7.810 4.223 -8.807 1.00 92.56 115 THR A CA 1
ATOM 833 C C . THR A 1 115 ? -6.330 4.311 -9.145 1.00 92.56 115 THR A C 1
ATOM 835 O O . THR A 1 115 ? -5.787 5.419 -9.187 1.00 92.56 115 THR A O 1
ATOM 838 N N . ILE A 1 116 ? -5.691 3.182 -9.431 1.00 91.75 116 ILE A N 1
ATOM 839 C CA . ILE A 1 116 ? -4.282 3.157 -9.823 1.00 91.75 116 ILE A CA 1
ATOM 840 C C . ILE A 1 116 ? -4.118 3.605 -11.278 1.00 91.75 116 ILE A C 1
ATOM 842 O O . ILE A 1 116 ? -4.901 3.254 -12.161 1.00 91.75 116 ILE A O 1
ATOM 846 N N . LYS A 1 117 ? -3.101 4.426 -11.535 1.00 88.38 117 LYS A N 1
ATOM 847 C CA . LYS A 1 117 ? -2.769 4.981 -12.847 1.00 88.38 117 LYS A CA 1
ATOM 848 C C . LYS A 1 117 ? -1.285 4.782 -13.126 1.00 88.38 117 LYS A C 1
ATOM 850 O O . LYS A 1 117 ? -0.439 5.193 -12.342 1.00 88.38 117 LYS A O 1
ATOM 855 N N . ALA A 1 118 ? -0.959 4.297 -14.324 1.00 76.12 118 ALA A N 1
ATOM 856 C CA . ALA A 1 118 ? 0.426 4.184 -14.802 1.00 76.12 118 ALA A CA 1
ATOM 857 C C . ALA A 1 118 ? 1.125 5.543 -15.034 1.00 76.12 118 ALA A C 1
ATOM 859 O O . ALA A 1 118 ? 2.254 5.593 -15.507 1.00 76.12 118 ALA A O 1
ATOM 860 N N . SER A 1 119 ? 0.457 6.664 -14.747 1.00 65.25 119 SER A N 1
ATOM 861 C CA . SER A 1 119 ? 0.956 8.008 -15.045 1.00 65.25 119 SER A CA 1
ATOM 862 C C . SER A 1 119 ? 1.966 8.535 -14.020 1.00 65.25 119 SER A C 1
ATOM 864 O O . SER A 1 119 ? 2.487 9.626 -14.229 1.00 65.25 119 SER A O 1
ATOM 866 N N . GLY A 1 120 ? 2.210 7.835 -12.900 1.00 55.94 120 GLY A N 1
ATOM 867 C CA . GLY A 1 120 ? 3.211 8.199 -11.879 1.00 55.94 120 GLY A CA 1
ATOM 868 C C . GLY A 1 120 ? 3.015 9.565 -11.193 1.00 55.94 120 GLY A C 1
ATOM 869 O O . GLY A 1 120 ? 3.795 9.942 -10.320 1.00 55.94 120 GLY A O 1
ATOM 870 N N . ALA A 1 121 ? 1.975 10.311 -11.568 1.00 47.50 121 ALA A N 1
ATOM 871 C CA . ALA A 1 121 ? 1.734 11.689 -11.178 1.00 47.50 121 ALA A CA 1
ATOM 872 C C . ALA A 1 121 ? 0.338 11.820 -10.563 1.00 47.50 121 ALA A C 1
ATOM 874 O O . ALA A 1 121 ? -0.611 12.299 -11.189 1.00 47.50 121 ALA A O 1
ATOM 875 N N . ARG A 1 122 ? 0.205 11.430 -9.294 1.00 54.81 122 ARG A N 1
ATOM 876 C CA . ARG A 1 122 ? -0.827 12.035 -8.452 1.00 54.81 122 ARG A CA 1
ATOM 877 C C . ARG A 1 122 ? -0.322 13.416 -8.095 1.00 54.81 122 ARG A C 1
ATOM 879 O O . ARG A 1 122 ? 0.616 13.553 -7.317 1.00 54.81 122 ARG A O 1
ATOM 886 N N . SER A 1 123 ? -0.898 14.426 -8.745 1.00 46.56 123 SER A N 1
ATOM 887 C CA . SER A 1 123 ? -0.645 15.828 -8.427 1.00 46.56 123 SER A CA 1
ATOM 888 C C . SER A 1 123 ? -0.773 15.983 -6.915 1.00 46.56 123 SER A C 1
ATOM 890 O O . SER A 1 123 ? -1.869 15.796 -6.384 1.00 46.56 123 SER A O 1
ATOM 892 N N . LEU A 1 124 ? 0.340 16.252 -6.222 1.00 46.22 124 LEU A N 1
ATOM 893 C CA . LEU A 1 124 ? 0.318 16.642 -4.819 1.00 46.22 124 LEU A CA 1
ATOM 894 C C . LEU A 1 124 ? -0.641 17.831 -4.735 1.00 46.22 124 LEU A C 1
ATOM 896 O O . LEU A 1 124 ? -0.294 18.943 -5.131 1.00 46.22 124 LEU A O 1
ATOM 900 N N . GLN A 1 125 ? -1.862 17.604 -4.258 1.00 42.31 125 GLN A N 1
ATOM 901 C CA . GLN A 1 125 ? -2.697 18.693 -3.789 1.00 42.31 125 GLN A CA 1
ATOM 902 C C . GLN A 1 125 ? -2.084 19.123 -2.466 1.00 42.31 125 GLN A C 1
ATOM 904 O O . GLN A 1 125 ? -2.478 18.679 -1.391 1.00 42.31 125 GLN A O 1
ATOM 909 N N . ILE A 1 126 ? -1.046 19.950 -2.564 1.00 47.94 126 ILE A N 1
ATOM 910 C CA . ILE A 1 126 ? -0.612 20.776 -1.455 1.00 47.94 126 ILE A CA 1
ATOM 911 C C . ILE A 1 126 ? -1.826 21.658 -1.163 1.00 47.94 126 ILE A C 1
ATOM 913 O O . ILE A 1 126 ? -2.103 22.604 -1.898 1.00 47.94 126 ILE A O 1
ATOM 917 N N . SER 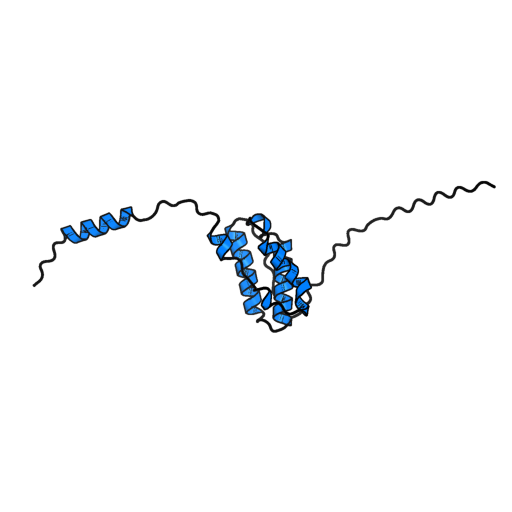A 1 127 ? -2.602 21.309 -0.138 1.00 51.62 127 SER A N 1
ATOM 918 C CA . SER A 1 127 ? -3.523 22.255 0.482 1.00 51.62 127 SER A CA 1
ATOM 919 C C . SER A 1 127 ? -2.654 23.334 1.108 1.00 51.62 127 SER A C 1
ATOM 921 O O . SER A 1 127 ? -2.186 23.200 2.236 1.00 51.62 127 SER A O 1
ATOM 923 N N . ILE A 1 128 ? -2.356 24.373 0.329 1.00 49.94 128 ILE A N 1
ATOM 924 C CA . ILE A 1 128 ? -1.672 25.562 0.817 1.00 49.94 128 ILE A CA 1
ATOM 925 C C . ILE A 1 128 ? -2.700 26.302 1.670 1.00 49.94 128 ILE A C 1
ATOM 927 O O . ILE A 1 128 ? -3.476 27.115 1.171 1.00 49.94 128 ILE A O 1
ATOM 931 N N . THR A 1 129 ? -2.763 25.984 2.960 1.00 46.81 129 THR A N 1
ATOM 932 C CA . THR A 1 129 ? -3.444 26.842 3.927 1.00 46.81 129 THR A CA 1
ATOM 933 C C . THR A 1 129 ? -2.668 28.155 3.931 1.00 46.81 129 THR A C 1
ATOM 935 O O . THR A 1 129 ? -1.526 28.204 4.384 1.00 46.81 129 THR A O 1
ATOM 938 N N . ALA A 1 130 ? -3.242 29.189 3.317 1.00 52.03 130 ALA A N 1
ATOM 939 C CA . ALA A 1 130 ? -2.622 30.496 3.165 1.00 52.03 130 ALA A CA 1
ATOM 940 C C . ALA A 1 130 ? -2.197 31.045 4.537 1.00 52.03 130 ALA A C 1
ATOM 942 O O . ALA A 1 130 ? -3.038 31.399 5.363 1.00 52.03 130 ALA A O 1
ATOM 943 N N . LEU A 1 131 ? -0.886 31.109 4.785 1.00 53.34 131 LEU A N 1
ATOM 944 C CA . LEU A 1 131 ? -0.332 31.837 5.920 1.00 53.34 131 LEU A CA 1
ATOM 945 C C . LEU A 1 131 ? -0.453 33.329 5.589 1.00 53.34 131 LEU A C 1
ATOM 947 O O . LEU A 1 131 ? 0.320 33.869 4.798 1.00 53.34 131 LEU A O 1
ATOM 951 N N . VAL A 1 132 ? -1.466 33.991 6.144 1.00 50.84 132 VAL A N 1
ATOM 952 C CA . VAL A 1 132 ? -1.620 35.443 6.024 1.00 50.84 132 VAL A CA 1
ATOM 953 C C . VAL A 1 132 ? -0.560 36.083 6.921 1.00 50.84 132 VAL A C 1
ATOM 955 O O . VAL A 1 132 ? -0.739 36.207 8.129 1.00 50.84 132 VAL A O 1
ATOM 958 N N . ALA A 1 133 ? 0.591 36.428 6.345 1.00 49.31 133 ALA A N 1
ATOM 959 C CA . ALA A 1 133 ? 1.619 37.197 7.032 1.00 49.31 133 ALA A CA 1
ATOM 960 C C . ALA A 1 133 ? 1.134 38.649 7.180 1.00 49.31 133 ALA A C 1
ATOM 962 O O . ALA A 1 133 ? 1.229 39.452 6.253 1.00 49.31 133 ALA A O 1
ATOM 963 N N . THR A 1 134 ? 0.588 38.995 8.345 1.00 54.22 134 THR A N 1
ATOM 964 C CA . THR A 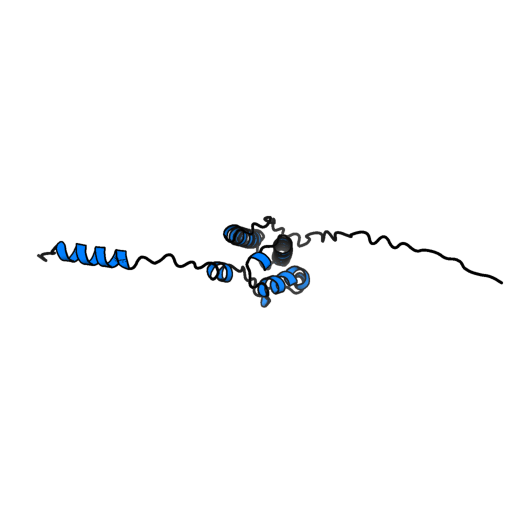1 134 ? 0.335 40.388 8.731 1.00 54.22 134 THR A CA 1
ATOM 965 C C . THR A 1 134 ? 1.667 41.079 9.017 1.00 54.22 134 THR A C 1
ATOM 967 O O . THR A 1 134 ? 2.201 40.983 10.121 1.00 54.22 134 THR A O 1
ATOM 970 N N . ALA A 1 135 ? 2.219 41.773 8.021 1.00 49.47 135 ALA A N 1
ATOM 971 C CA . ALA A 1 135 ? 3.316 42.712 8.222 1.00 49.47 135 ALA A CA 1
ATOM 972 C C . ALA A 1 135 ? 2.754 44.035 8.773 1.00 49.47 135 ALA A C 1
ATOM 974 O O . ALA A 1 135 ? 2.202 44.847 8.033 1.00 49.47 135 ALA A O 1
ATOM 975 N N . ALA A 1 136 ? 2.874 44.239 10.086 1.00 49.66 136 ALA A N 1
ATOM 976 C CA . ALA A 1 136 ? 2.670 45.538 10.717 1.00 49.66 136 ALA A CA 1
ATOM 977 C C . ALA A 1 136 ? 3.938 46.385 10.527 1.00 49.66 136 ALA A C 1
ATOM 979 O O . ALA A 1 136 ? 4.954 46.149 11.178 1.00 49.66 136 ALA A O 1
ATOM 980 N N . PHE A 1 137 ? 3.891 47.365 9.625 1.00 55.97 137 PHE A N 1
ATOM 981 C CA . PHE A 1 137 ? 4.914 48.405 9.533 1.00 55.97 137 PHE A CA 1
ATOM 982 C C . PHE A 1 137 ? 4.607 49.498 10.564 1.00 55.97 137 PHE A C 1
ATOM 984 O O . PHE A 1 137 ? 3.829 50.412 10.303 1.00 55.97 137 PHE A O 1
ATOM 991 N N . THR A 1 138 ? 5.212 49.410 11.749 1.00 52.97 138 THR A N 1
ATOM 992 C CA . THR A 1 138 ? 5.340 50.560 12.653 1.00 52.97 138 THR A CA 1
ATOM 993 C C . THR A 1 138 ? 6.597 51.333 12.269 1.00 52.97 138 THR A C 1
ATOM 995 O O . THR A 1 138 ? 7.708 50.949 12.635 1.00 52.97 138 THR A O 1
ATOM 998 N N . SER A 1 139 ? 6.435 52.410 11.503 1.00 53.59 139 SER A N 1
ATOM 999 C CA . SER A 1 139 ? 7.499 53.388 11.273 1.00 53.59 139 SER A CA 1
ATOM 1000 C C . SER A 1 139 ? 7.557 54.355 12.454 1.00 53.59 139 SER A C 1
ATOM 1002 O O . SER A 1 139 ? 6.757 55.281 12.549 1.00 53.59 139 SER A O 1
ATOM 1004 N N . THR A 1 140 ? 8.519 54.141 13.348 1.00 66.38 140 THR A N 1
ATOM 1005 C CA . THR A 1 140 ? 8.974 55.139 14.321 1.00 66.38 140 THR A CA 1
ATOM 1006 C C . THR A 1 140 ? 10.271 55.732 13.785 1.00 66.38 140 THR A C 1
ATOM 1008 O O . THR A 1 140 ? 11.262 55.013 13.687 1.00 66.38 140 THR A O 1
ATOM 1011 N N . LEU A 1 141 ? 10.299 57.024 13.457 1.00 63.84 141 LEU A N 1
ATOM 1012 C CA . LEU A 1 141 ? 11.561 57.764 13.449 1.00 63.84 141 LEU A CA 1
ATOM 1013 C C . LEU A 1 141 ? 11.322 59.236 13.801 1.00 63.84 141 LEU A C 1
ATOM 1015 O O . LEU A 1 141 ? 10.798 60.009 13.002 1.00 63.84 141 LEU A O 1
ATOM 1019 N N . LEU A 1 142 ? 11.694 59.571 15.039 1.00 63.16 142 LEU A N 1
ATOM 1020 C CA . LEU A 1 142 ? 12.111 60.904 15.455 1.00 63.16 142 LEU A CA 1
ATOM 1021 C C . LEU A 1 142 ? 13.539 61.140 14.944 1.00 63.16 142 LEU A C 1
ATOM 1023 O O . LEU A 1 142 ? 14.383 60.268 15.155 1.00 63.16 142 LEU A O 1
ATOM 1027 N N . ALA A 1 143 ? 13.791 62.311 14.364 1.00 51.81 143 ALA A N 1
ATOM 1028 C CA . ALA A 1 143 ? 14.963 63.175 14.574 1.00 51.81 143 ALA A CA 1
ATOM 1029 C C . ALA A 1 143 ? 14.888 64.353 13.597 1.00 51.81 143 ALA A C 1
ATOM 1031 O O . ALA A 1 143 ? 14.796 64.092 12.377 1.00 51.81 143 ALA A O 1
#

Sequence (143 aa):
MANFNPIVLITVFLLSILFLGKASKLPEISARQSKPSVPSSQVPTNCNKQCTILTTLENCDTEQCYCTNSNAQGFASCLDCLVAAGSGTVQDGQTLMDDFSAGCADGGFAVKSQTIKASGARSLQISITALVATAAFTSTLLA

Foldseek 3Di:
DDDDDVVVVVVVVVVVVVPPDDPDPPPPPVLVVLPPPPDPVLQDPQLCVLCVLNVQCVPDRDLLSNQDQVSLVSLLLSLLQCCLVVVDHQVVSLVSSVSSQVSSVVVVRHYDGDRHHSPSDPDPPPPCPDPPPPDDDDDDDDD

Secondary structure (DSSP, 8-state):
-----HHHHHHHHHHHHTTS-------SHHHHHT-----GGGS-GGGTTTTHHHHHHHT--SHHHH--HHHHHHHHHHHHHHHHTTSS-HHHHHHHHHHHHHHHHHTT-PPPP----TT------------------------

pLDDT: mean 72.19, std 18.37, range [42.28, 93.69]

Radius of gyration: 27.16 Å; chains: 1; bounding box: 39×123×36 Å

Organism: NCBI:txid2823264